Protein AF-A0A6J4HAZ3-F1 (afdb_monomer)

Secondary structure (DSSP, 8-state):
-EES-TTSTHHHHHHHHHHHTT-S-EEEE-S-GGG--PPTT--EEEEE---TT-HHHHHHHHHT------

InterPro domains:
  IPR002347 Short-chain dehydrogenase/reductase SDR [PF00106] (1-63)
  IPR036291 NAD(P)-binding domain superfamily [SSF51735] (2-64)
  IPR052184 Short-chain dehydrogenases/reductases (SDR) enzymes [PTHR45458] (1-64)

pLDDT: mean 71.29, std 10.97, range [31.86, 82.5]

Structure (mmCIF, N/CA/C/O backbone):
data_AF-A0A6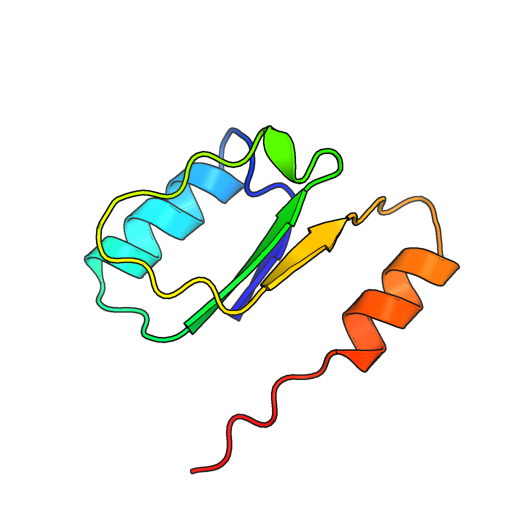J4HAZ3-F1
#
_entry.id   AF-A0A6J4HAZ3-F1
#
loop_
_atom_site.group_PDB
_atom_site.id
_atom_site.type_symbol
_atom_site.label_atom_id
_atom_site.label_alt_id
_atom_site.label_comp_id
_atom_site.label_asym_id
_atom_site.label_entity_id
_atom_site.label_seq_id
_atom_site.pdbx_PDB_ins_code
_atom_site.Cartn_x
_atom_site.Cartn_y
_atom_site.Cartn_z
_atom_site.occupancy
_atom_site.B_iso_or_equiv
_atom_site.auth_seq_id
_atom_site.auth_comp_id
_atom_site.auth_asym_id
_atom_site.auth_atom_id
_atom_site.pdbx_PDB_model_num
ATOM 1 N N . MET A 1 1 ? -6.319 -7.448 5.067 1.00 68.94 1 MET A N 1
ATOM 2 C CA . MET A 1 1 ? -6.510 -7.786 3.635 1.00 68.94 1 MET A CA 1
ATOM 3 C C . MET A 1 1 ? -5.214 -7.495 2.883 1.00 68.94 1 MET A C 1
ATOM 5 O O . MET A 1 1 ? -4.627 -6.457 3.169 1.00 68.94 1 MET A O 1
ATOM 9 N N . LEU A 1 2 ? -4.746 -8.397 2.011 1.00 76.50 2 LEU A N 1
ATOM 10 C CA . LEU A 1 2 ? -3.484 -8.249 1.267 1.00 76.50 2 LEU A CA 1
ATOM 11 C C . LEU A 1 2 ? -3.756 -7.769 -0.159 1.00 76.50 2 LEU A C 1
ATOM 13 O O . LEU A 1 2 ? -4.602 -8.339 -0.844 1.00 76.50 2 LEU A O 1
ATOM 17 N N . ILE A 1 3 ? -3.035 -6.741 -0.599 1.00 78.62 3 ILE A N 1
ATOM 18 C CA . ILE A 1 3 ? -3.132 -6.199 -1.956 1.00 78.62 3 ILE A CA 1
ATOM 19 C C . ILE A 1 3 ? -1.746 -6.214 -2.583 1.00 78.62 3 ILE A C 1
ATOM 21 O O . ILE A 1 3 ? -0.792 -5.692 -2.001 1.00 78.62 3 ILE A O 1
ATOM 25 N N . THR A 1 4 ? -1.641 -6.794 -3.777 1.00 79.12 4 THR A N 1
ATOM 26 C CA . THR A 1 4 ? -0.413 -6.801 -4.574 1.00 79.12 4 THR A CA 1
ATOM 27 C C . 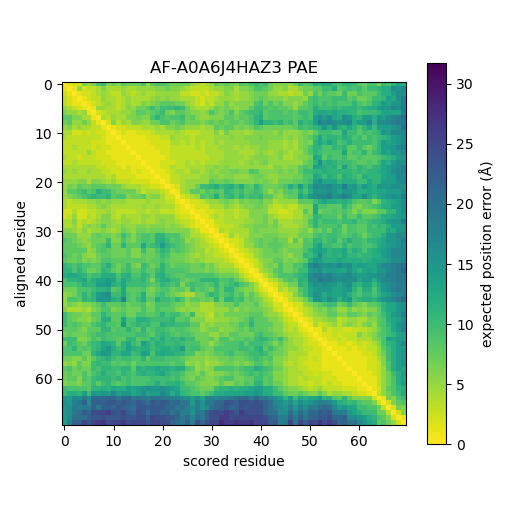THR A 1 4 ? -0.423 -5.721 -5.645 1.00 79.12 4 THR A C 1
ATOM 29 O O . THR A 1 4 ? -1.454 -5.423 -6.244 1.00 79.12 4 THR A O 1
ATOM 32 N N . GLY A 1 5 ? 0.721 -5.055 -5.832 1.00 75.31 5 GLY A N 1
ATOM 33 C CA . GLY A 1 5 ? 0.851 -3.963 -6.799 1.00 75.31 5 GLY A CA 1
ATOM 34 C C . GLY A 1 5 ? 0.091 -2.686 -6.419 1.00 75.31 5 GLY A C 1
ATOM 35 O O . GLY A 1 5 ? -0.407 -1.987 -7.298 1.00 75.31 5 GLY A O 1
ATOM 36 N N . ALA A 1 6 ? 0.020 -2.344 -5.130 1.00 76.31 6 ALA A N 1
ATOM 37 C CA . ALA A 1 6 ? -0.737 -1.189 -4.626 1.00 76.31 6 ALA A CA 1
ATOM 38 C C . ALA A 1 6 ? -0.168 0.196 -5.027 1.00 76.31 6 ALA A C 1
ATOM 40 O O . ALA A 1 6 ? -0.764 1.219 -4.714 1.00 76.31 6 ALA A O 1
ATOM 41 N N . ASN A 1 7 ? 0.951 0.235 -5.754 1.00 69.12 7 ASN A N 1
ATOM 42 C CA . ASN A 1 7 ? 1.558 1.452 -6.305 1.00 69.12 7 ASN A CA 1
ATOM 43 C C . ASN A 1 7 ? 0.770 2.038 -7.498 1.00 69.12 7 ASN A C 1
ATOM 45 O O . ASN A 1 7 ? 0.706 3.250 -7.660 1.00 69.12 7 ASN A O 1
ATOM 49 N N . ARG A 1 8 ? 0.141 1.209 -8.350 1.00 68.38 8 ARG A N 1
ATOM 50 C CA . ARG A 1 8 ? -0.522 1.708 -9.572 1.00 68.38 8 ARG A CA 1
ATOM 51 C C . ARG A 1 8 ? -1.686 0.843 -10.049 1.00 68.38 8 ARG A C 1
ATOM 53 O O . ARG A 1 8 ? -1.764 -0.344 -9.747 1.00 68.38 8 ARG A O 1
ATOM 60 N N . GLY A 1 9 ? -2.551 1.431 -10.876 1.00 79.12 9 GLY A N 1
ATOM 61 C C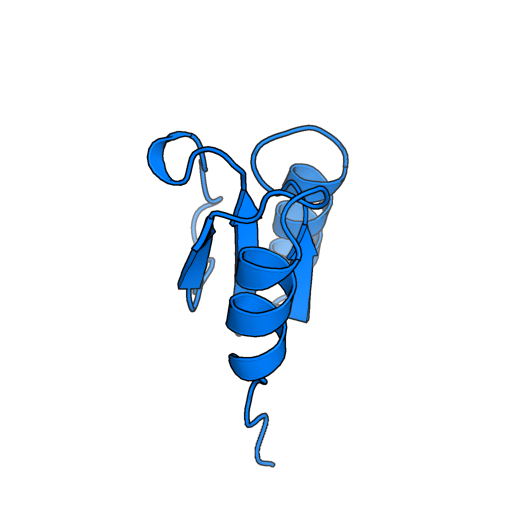A . GLY A 1 9 ? -3.644 0.724 -11.548 1.00 79.12 9 GLY A CA 1
ATOM 62 C C . GLY A 1 9 ? -4.688 0.167 -10.576 1.00 79.12 9 GLY A C 1
ATOM 63 O O . GLY A 1 9 ? -5.101 0.848 -9.641 1.00 79.12 9 GLY A O 1
ATOM 64 N N . ILE A 1 10 ? -5.112 -1.079 -10.807 1.00 74.94 10 ILE A N 1
ATOM 65 C CA . ILE A 1 10 ? -6.206 -1.728 -10.063 1.00 74.94 10 ILE A CA 1
ATOM 66 C C . ILE A 1 10 ? -5.881 -1.859 -8.571 1.00 74.94 10 ILE A C 1
ATOM 68 O O . ILE A 1 10 ? -6.773 -1.668 -7.754 1.00 74.94 10 ILE A O 1
ATOM 72 N N . GLY A 1 11 ? -4.624 -2.127 -8.200 1.00 77.19 11 GLY A N 1
ATOM 73 C CA . GLY A 1 11 ? -4.225 -2.269 -6.795 1.00 77.19 11 GLY A CA 1
ATOM 74 C C . GLY A 1 11 ? -4.396 -0.973 -5.999 1.00 77.19 11 GLY A C 1
ATOM 75 O O . GLY A 1 11 ? -4.938 -0.996 -4.896 1.00 77.19 11 GLY A O 1
ATOM 76 N N . ALA A 1 12 ? -4.004 0.161 -6.587 1.00 76.38 12 ALA A N 1
ATOM 77 C CA . ALA A 1 12 ? -4.178 1.479 -5.976 1.00 76.38 12 ALA A CA 1
ATOM 78 C C . ALA A 1 12 ? -5.665 1.842 -5.829 1.00 76.38 12 ALA A C 1
ATOM 80 O O . ALA A 1 12 ? -6.091 2.307 -4.771 1.00 76.38 12 ALA A O 1
ATOM 81 N N . GLU A 1 13 ? -6.479 1.566 -6.853 1.00 79.62 13 GLU A N 1
ATOM 82 C CA . GLU A 1 13 ? -7.916 1.842 -6.777 1.00 79.62 13 GLU A CA 1
ATOM 83 C C . GLU A 1 13 ? -8.639 0.890 -5.815 1.00 79.62 13 GLU A C 1
ATOM 85 O O . GLU A 1 13 ? -9.575 1.303 -5.136 1.00 79.62 13 GLU A O 1
ATOM 90 N N . PHE A 1 14 ? -8.165 -0.351 -5.667 1.00 81.38 14 PHE A N 1
ATOM 91 C CA . PHE A 1 14 ? -8.651 -1.272 -4.640 1.00 81.38 14 PHE A CA 1
ATOM 92 C C . PHE A 1 14 ? -8.393 -0.735 -3.239 1.00 81.38 14 PHE A C 1
ATOM 94 O O . PHE A 1 14 ? -9.321 -0.708 -2.434 1.00 81.38 14 PHE A O 1
ATOM 101 N N . VAL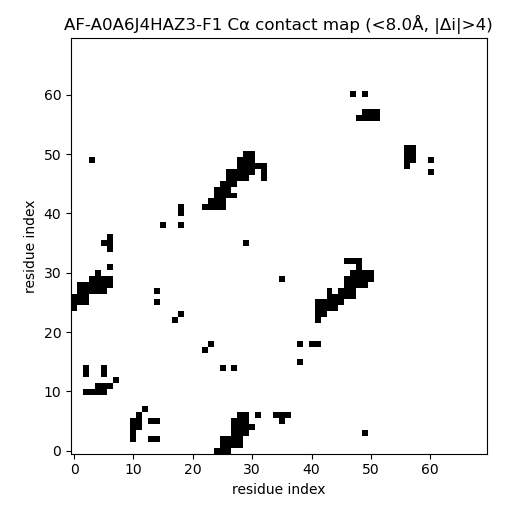 A 1 15 ? -7.168 -0.272 -2.955 1.00 78.12 15 VAL A N 1
ATOM 102 C CA . VAL A 1 15 ? -6.855 0.391 -1.680 1.00 78.12 15 VAL A CA 1
ATOM 103 C C . VAL A 1 15 ? -7.835 1.539 -1.471 1.00 78.12 15 VAL A C 1
ATOM 105 O O . VAL A 1 15 ? -8.540 1.548 -0.470 1.00 78.12 15 VAL A O 1
ATOM 108 N N . ARG A 1 16 ? -7.981 2.430 -2.457 1.00 78.81 16 ARG A N 1
ATOM 109 C CA . ARG A 1 16 ? -8.848 3.612 -2.368 1.00 78.81 16 ARG A CA 1
ATOM 110 C C . ARG A 1 16 ? -10.318 3.264 -2.106 1.00 78.81 16 ARG A C 1
ATOM 112 O O . ARG A 1 16 ? -10.955 3.889 -1.259 1.00 78.81 16 ARG A O 1
ATOM 119 N N . GLN A 1 17 ? -10.858 2.252 -2.784 1.00 82.44 17 GLN A N 1
ATOM 120 C CA . GLN A 1 17 ? -12.238 1.806 -2.581 1.00 82.44 17 GLN A CA 1
ATOM 121 C C . GLN A 1 17 ? -12.442 1.091 -1.245 1.00 82.44 17 GLN A C 1
ATOM 123 O O . GLN A 1 17 ? -13.487 1.262 -0.621 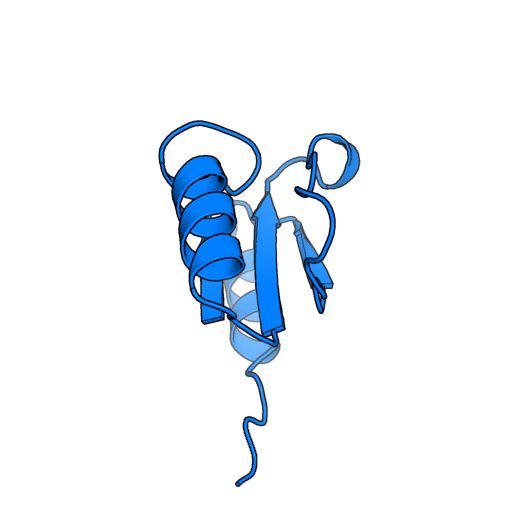1.00 82.44 17 GLN A O 1
ATOM 128 N N . LEU A 1 18 ? -11.473 0.299 -0.789 1.00 79.12 18 LEU A N 1
ATOM 129 C CA . LEU A 1 18 ? -11.548 -0.369 0.511 1.00 79.12 18 LEU A CA 1
ATOM 130 C C . LEU A 1 18 ? -11.470 0.636 1.653 1.00 79.12 18 LEU A C 1
ATOM 132 O O . LEU A 1 18 ? -12.235 0.534 2.609 1.00 79.12 18 LEU A O 1
ATOM 136 N N . THR A 1 19 ? -10.616 1.646 1.516 1.00 74.56 19 THR A N 1
ATOM 137 C CA . THR A 1 19 ? -10.573 2.796 2.419 1.00 74.56 19 THR A CA 1
ATOM 138 C C . THR A 1 19 ? -11.919 3.498 2.479 1.00 74.56 19 THR A C 1
ATOM 140 O O . THR A 1 19 ? -12.450 3.702 3.565 1.00 74.56 19 THR A O 1
ATOM 143 N N . ALA A 1 20 ? -12.510 3.813 1.322 1.00 76.69 20 ALA A N 1
ATOM 144 C CA . ALA A 1 20 ? -13.813 4.472 1.258 1.00 76.69 20 ALA A CA 1
ATOM 145 C C . ALA A 1 20 ? -14.936 3.642 1.908 1.00 76.69 20 ALA A C 1
ATOM 147 O O . ALA A 1 20 ? -15.940 4.193 2.348 1.00 76.69 20 ALA A O 1
ATOM 148 N N . ARG A 1 21 ? -14.760 2.318 1.992 1.00 79.69 21 ARG A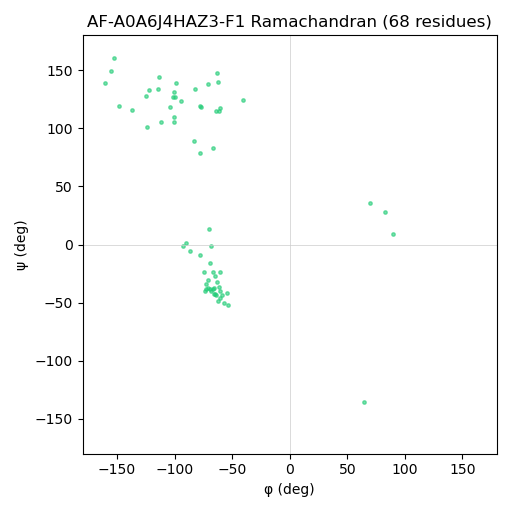 N 1
ATOM 149 C CA . ARG A 1 21 ? -15.683 1.385 2.651 1.00 79.69 21 ARG A CA 1
ATOM 150 C C . ARG A 1 21 ? -15.373 1.157 4.136 1.00 79.69 21 ARG A C 1
ATOM 152 O O . ARG A 1 21 ? -16.077 0.379 4.770 1.00 79.69 21 ARG A O 1
ATOM 159 N N . GLY A 1 22 ? -14.355 1.817 4.693 1.00 72.12 22 GLY A N 1
ATOM 160 C CA . GLY A 1 22 ? -14.001 1.721 6.110 1.00 72.12 22 GLY A CA 1
ATOM 161 C C . GLY A 1 22 ? -13.137 0.512 6.469 1.00 72.12 22 GLY A C 1
ATOM 162 O O . GLY A 1 22 ? -13.208 0.019 7.593 1.00 72.12 22 GLY A O 1
ATOM 163 N N . ALA A 1 23 ? -12.333 -0.005 5.535 1.00 71.31 23 ALA A N 1
ATOM 164 C CA . ALA A 1 23 ? -11.386 -1.069 5.853 1.00 71.31 23 ALA A CA 1
ATOM 165 C C . ALA A 1 23 ? -10.373 -0.591 6.908 1.00 71.31 23 ALA A C 1
ATOM 167 O O . ALA A 1 23 ? -9.562 0.292 6.642 1.00 71.31 23 ALA A O 1
ATOM 168 N N . GLY A 1 24 ? -10.406 -1.205 8.093 1.00 65.62 24 GLY A N 1
ATOM 169 C CA . GLY A 1 24 ? -9.566 -0.798 9.222 1.00 65.62 24 GLY A CA 1
ATOM 170 C C . GLY A 1 24 ? -8.091 -1.191 9.108 1.00 65.62 24 GLY A C 1
ATOM 171 O O . GLY A 1 24 ? -7.265 -0.550 9.736 1.00 65.62 24 GLY A O 1
ATOM 172 N N . LYS A 1 25 ? -7.736 -2.229 8.331 1.00 72.19 25 LYS A N 1
ATOM 173 C CA . LYS A 1 25 ? -6.340 -2.692 8.174 1.00 72.19 25 LYS A CA 1
ATOM 174 C C . LYS A 1 25 ? -6.054 -3.277 6.790 1.00 72.19 25 LYS A C 1
ATOM 176 O O . LYS A 1 25 ? -6.619 -4.308 6.397 1.00 72.19 25 LYS A O 1
ATOM 181 N N . ILE A 1 26 ? -5.116 -2.659 6.073 1.00 76.75 26 ILE A N 1
ATOM 182 C CA . ILE A 1 26 ? -4.676 -3.083 4.736 1.00 76.75 26 ILE A CA 1
ATOM 183 C C . ILE A 1 26 ? -3.166 -3.359 4.749 1.00 76.75 26 ILE A C 1
ATOM 185 O O . ILE A 1 26 ? -2.390 -2.552 5.258 1.00 76.75 26 ILE A O 1
ATOM 189 N N . TYR A 1 27 ? -2.765 -4.494 4.171 1.00 76.25 27 TYR A N 1
ATOM 190 C CA . TYR A 1 27 ? -1.375 -4.818 3.848 1.00 76.25 27 TYR A CA 1
ATOM 191 C C . TYR A 1 27 ? -1.173 -4.546 2.363 1.00 76.25 27 TYR A C 1
ATOM 193 O O . TYR A 1 27 ? -1.738 -5.241 1.513 1.00 76.25 27 TYR A O 1
ATOM 201 N N . ALA A 1 28 ? -0.418 -3.502 2.052 1.00 80.19 28 ALA A N 1
ATOM 202 C CA . ALA A 1 28 ? -0.162 -3.085 0.684 1.00 80.19 28 ALA A CA 1
ATOM 203 C C . ALA A 1 28 ? 1.229 -3.571 0.273 1.00 80.19 28 ALA A C 1
ATOM 205 O O . ALA A 1 28 ? 2.205 -3.308 0.962 1.00 80.19 28 ALA A O 1
ATOM 206 N N . THR A 1 29 ? 1.349 -4.276 -0.847 1.00 77.56 29 THR A N 1
ATOM 207 C CA . THR A 1 29 ? 2.658 -4.692 -1.369 1.00 77.56 29 THR A CA 1
ATOM 208 C C . THR A 1 29 ? 2.958 -3.997 -2.691 1.00 77.56 29 THR A C 1
ATOM 210 O O . THR A 1 29 ? 2.074 -3.737 -3.517 1.00 77.56 29 THR A O 1
ATOM 213 N N . THR A 1 30 ? 4.224 -3.663 -2.889 1.00 77.81 30 THR A N 1
ATOM 214 C CA . THR A 1 30 ? 4.749 -2.987 -4.076 1.00 77.81 30 THR A CA 1
ATOM 215 C C . THR A 1 30 ? 6.225 -3.326 -4.215 1.00 77.81 30 THR A C 1
ATOM 217 O O . THR A 1 30 ? 6.912 -3.485 -3.218 1.00 77.81 30 THR A O 1
ATOM 220 N N . ARG A 1 31 ? 6.748 -3.378 -5.443 1.00 75.31 31 ARG A N 1
ATOM 221 C CA . ARG A 1 31 ? 8.194 -3.553 -5.674 1.00 75.31 31 ARG A CA 1
ATOM 222 C C . ARG A 1 31 ? 9.027 -2.370 -5.171 1.00 75.31 31 ARG A C 1
ATOM 224 O O . ARG A 1 31 ? 10.184 -2.537 -4.817 1.00 75.31 31 ARG A O 1
ATOM 231 N N . HIS A 1 32 ? 8.429 -1.180 -5.122 1.00 73.31 32 HIS A N 1
ATOM 232 C CA . HIS A 1 32 ? 9.068 0.028 -4.608 1.00 73.31 32 HIS A CA 1
ATOM 233 C C . HIS A 1 32 ? 8.204 0.613 -3.500 1.00 73.31 32 HIS A C 1
ATOM 235 O O . HIS A 1 32 ? 7.184 1.248 -3.770 1.00 73.31 32 HIS A O 1
ATOM 241 N N . VAL A 1 33 ? 8.596 0.361 -2.257 1.00 69.50 33 VAL A N 1
ATOM 242 C CA . VAL A 1 33 ? 7.911 0.821 -1.038 1.00 69.50 33 VAL A CA 1
ATOM 243 C C . VAL A 1 33 ? 7.719 2.340 -1.043 1.00 69.50 33 VAL A C 1
ATOM 245 O O . VAL A 1 33 ? 6.615 2.820 -0.803 1.00 69.50 3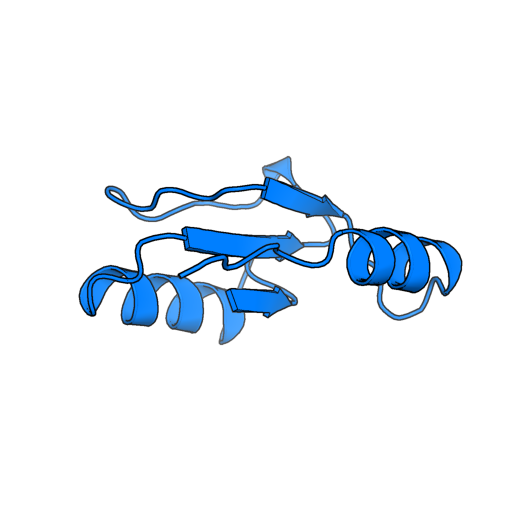3 VAL A O 1
ATOM 248 N N . ASP A 1 34 ? 8.745 3.076 -1.470 1.00 70.31 34 ASP A N 1
ATOM 249 C CA . ASP A 1 34 ? 8.765 4.547 -1.495 1.00 70.31 34 ASP A CA 1
ATOM 250 C C . ASP A 1 34 ? 7.816 5.162 -2.533 1.00 70.31 34 ASP A C 1
ATOM 252 O O . ASP A 1 34 ? 7.505 6.348 -2.485 1.00 70.31 34 ASP A O 1
ATOM 256 N N . SER A 1 35 ? 7.350 4.360 -3.494 1.00 70.19 35 SER A N 1
ATOM 257 C CA . SER A 1 35 ? 6.435 4.823 -4.546 1.00 70.19 35 SER A CA 1
ATOM 258 C C . SER A 1 35 ? 4.961 4.756 -4.149 1.00 70.19 35 SER A C 1
ATOM 260 O O . SER A 1 35 ? 4.101 5.193 -4.910 1.00 70.19 35 SER A O 1
ATOM 262 N N . ILE A 1 36 ? 4.642 4.196 -2.979 1.00 72.69 36 ILE A N 1
ATOM 263 C CA . ILE A 1 36 ? 3.257 4.065 -2.542 1.00 72.69 36 ILE A CA 1
ATOM 264 C C . ILE A 1 36 ? 2.732 5.416 -2.038 1.00 72.69 36 ILE A C 1
ATOM 266 O O . ILE A 1 36 ? 3.211 5.978 -1.057 1.00 72.69 36 ILE A O 1
ATOM 270 N N . GLN A 1 37 ? 1.703 5.936 -2.707 1.00 70.38 37 GLN A N 1
ATOM 271 C CA . GLN A 1 37 ? 0.924 7.067 -2.213 1.00 70.38 37 GLN A CA 1
ATOM 272 C C . GLN A 1 37 ? -0.373 6.542 -1.612 1.00 70.38 37 GLN A C 1
ATOM 274 O O . GLN A 1 37 ? -1.286 6.118 -2.322 1.00 70.38 37 GLN A O 1
ATOM 279 N N . LEU A 1 38 ? -0.438 6.551 -0.284 1.00 67.25 38 LEU A N 1
ATOM 280 C CA . LEU A 1 38 ? -1.622 6.115 0.441 1.00 67.25 38 LEU A CA 1
ATOM 281 C C . LEU A 1 38 ? -2.650 7.250 0.494 1.00 67.25 38 LEU A C 1
ATOM 283 O O . LEU A 1 38 ? -2.286 8.385 0.811 1.00 67.25 38 LEU A O 1
ATOM 287 N N . PRO A 1 39 ? -3.932 6.974 0.208 1.00 64.00 39 PRO A N 1
ATOM 288 C CA . PRO A 1 39 ? -4.982 7.950 0.452 1.00 64.00 39 PRO A CA 1
ATOM 289 C C . PRO A 1 39 ? -5.095 8.249 1.959 1.00 64.00 39 PRO A C 1
ATOM 291 O O . PRO A 1 39 ? -4.842 7.389 2.802 1.00 64.00 39 PRO A O 1
ATOM 294 N N . GLY A 1 40 ? -5.455 9.486 2.310 1.00 60.34 40 GLY A N 1
ATOM 295 C CA . GLY A 1 40 ? -5.616 9.896 3.708 1.00 60.34 40 GLY A CA 1
ATOM 296 C C . GLY A 1 40 ? -6.719 9.103 4.417 1.00 60.34 40 GLY A C 1
ATOM 297 O O . GLY A 1 40 ? -7.764 8.834 3.828 1.00 60.34 40 GLY A O 1
ATOM 298 N N . GLY A 1 41 ? -6.485 8.734 5.680 1.00 63.12 41 GLY A N 1
ATOM 299 C CA . GLY A 1 41 ? -7.431 7.948 6.484 1.00 63.12 41 GLY A CA 1
ATOM 300 C C . GLY A 1 41 ? -7.261 6.428 6.386 1.00 63.12 41 GLY A C 1
ATOM 301 O O . GLY A 1 41 ? -8.107 5.698 6.892 1.00 63.12 41 GLY A O 1
ATOM 302 N N . VAL A 1 42 ? -6.184 5.941 5.759 1.00 63.12 42 VAL A N 1
ATOM 303 C CA . VAL A 1 42 ? -5.823 4.514 5.767 1.00 63.12 42 VAL A CA 1
ATOM 304 C C . VAL A 1 42 ? -4.838 4.216 6.878 1.00 63.12 42 VAL A C 1
ATOM 306 O O . VAL A 1 42 ? -3.734 4.755 6.892 1.00 63.12 42 VAL A O 1
ATOM 309 N N . GLU A 1 43 ? -5.195 3.276 7.746 1.00 65.50 43 GLU A N 1
ATOM 310 C CA . GLU A 1 43 ? -4.227 2.595 8.598 1.00 65.50 43 GLU A CA 1
ATOM 311 C C . GLU A 1 43 ? -3.604 1.448 7.784 1.00 65.50 43 GLU A C 1
ATOM 313 O O . GLU A 1 43 ? -4.126 0.329 7.691 1.00 65.50 43 GLU A O 1
ATOM 318 N N . VAL A 1 44 ? -2.515 1.764 7.078 1.00 66.81 44 VAL A N 1
ATOM 319 C CA . VAL A 1 44 ? -1.703 0.733 6.428 1.00 66.81 44 VAL A CA 1
ATOM 320 C C . VAL A 1 44 ? -0.845 0.086 7.488 1.00 66.81 44 VAL A C 1
ATOM 322 O O . VAL A 1 44 ? -0.038 0.744 8.136 1.00 66.81 44 VAL A O 1
ATOM 325 N N . VAL A 1 45 ? -1.043 -1.218 7.652 1.00 63.25 45 VAL A N 1
ATOM 326 C CA . VAL A 1 45 ? -0.346 -1.986 8.683 1.00 63.25 45 VAL A CA 1
ATOM 327 C C . VAL A 1 45 ? 1.110 -2.193 8.295 1.00 63.25 45 VAL A C 1
ATOM 329 O O . VAL A 1 45 ? 1.992 -2.115 9.141 1.00 63.25 45 VAL A O 1
ATOM 332 N N . GLU A 1 46 ? 1.364 -2.452 7.013 1.00 71.00 46 GLU A N 1
ATOM 333 C CA . GLU A 1 46 ? 2.711 -2.673 6.505 1.00 71.00 46 GLU A CA 1
ATOM 334 C C . GLU A 1 46 ? 2.732 -2.466 4.990 1.00 71.00 46 GLU A C 1
ATOM 336 O O . GLU A 1 46 ? 1.812 -2.900 4.280 1.00 71.00 46 GLU A O 1
ATOM 341 N N . VAL A 1 47 ? 3.788 -1.809 4.507 1.00 69.50 47 VAL A N 1
ATOM 342 C CA . VAL A 1 47 ? 4.111 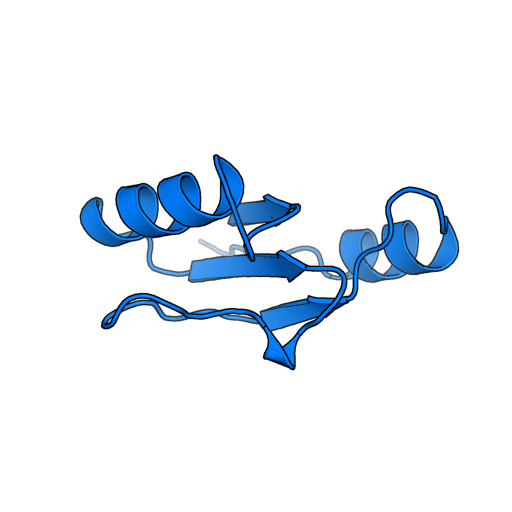-1.772 3.085 1.00 69.50 47 VAL A CA 1
ATOM 343 C C . VAL A 1 47 ? 5.275 -2.718 2.839 1.00 69.50 47 VAL A C 1
ATOM 345 O O . VAL A 1 47 ? 6.351 -2.532 3.401 1.00 69.50 47 VAL A O 1
ATOM 348 N N . LEU A 1 48 ? 5.053 -3.741 2.019 1.00 70.94 48 LEU A N 1
ATOM 349 C CA . LEU A 1 48 ? 6.030 -4.802 1.786 1.00 70.94 48 LEU A CA 1
ATOM 350 C C . LEU A 1 48 ? 6.535 -4.793 0.344 1.00 70.94 48 LEU A C 1
ATOM 352 O O . LEU A 1 48 ? 5.748 -4.717 -0.605 1.00 70.94 48 LEU A O 1
ATOM 356 N N . GLY A 1 49 ? 7.856 -4.911 0.206 1.00 74.06 49 GLY A N 1
ATOM 357 C CA . GLY A 1 49 ? 8.509 -5.307 -1.036 1.00 74.06 49 GLY A CA 1
ATOM 358 C C . GLY A 1 49 ? 8.034 -6.698 -1.433 1.00 74.06 49 GLY A C 1
ATOM 359 O O . GLY A 1 49 ? 8.232 -7.632 -0.663 1.00 74.06 49 GLY A O 1
ATOM 360 N N . LEU A 1 50 ? 7.369 -6.826 -2.580 1.00 77.31 50 LEU A N 1
ATOM 361 C CA . LEU A 1 50 ? 7.027 -8.133 -3.135 1.00 77.31 50 LEU A CA 1
ATOM 362 C C . LEU A 1 50 ? 7.291 -8.141 -4.633 1.00 77.31 50 LEU A C 1
ATOM 364 O O . LEU A 1 50 ? 6.625 -7.432 -5.398 1.00 77.31 50 LEU A O 1
ATOM 368 N N . ASP A 1 51 ? 8.237 -8.978 -5.030 1.00 75.81 51 ASP A N 1
ATOM 369 C CA . ASP A 1 51 ? 8.372 -9.465 -6.389 1.00 75.81 51 ASP A CA 1
ATOM 370 C C . ASP A 1 51 ? 7.774 -10.872 -6.501 1.00 75.81 51 ASP A C 1
ATOM 372 O O . ASP A 1 51 ? 8.108 -11.764 -5.732 1.00 75.81 51 ASP A O 1
ATOM 376 N N . ILE A 1 52 ? 6.864 -11.073 -7.454 1.00 75.69 52 ILE A N 1
ATOM 377 C CA . ILE A 1 52 ? 6.162 -12.353 -7.632 1.00 75.69 52 ILE A CA 1
ATOM 378 C C . ILE A 1 52 ? 7.025 -13.409 -8.333 1.00 75.69 52 ILE A C 1
ATOM 380 O O . ILE A 1 52 ? 6.620 -14.560 -8.447 1.00 75.69 52 ILE A O 1
ATOM 384 N N . THR A 1 53 ? 8.190 -13.018 -8.847 1.00 82.50 53 THR A N 1
ATOM 385 C CA . THR A 1 53 ? 9.179 -13.949 -9.405 1.00 82.50 53 THR A CA 1
ATOM 386 C C . THR A 1 53 ? 10.225 -14.396 -8.385 1.00 82.50 53 THR A C 1
ATOM 388 O O . THR A 1 53 ? 11.109 -15.166 -8.746 1.00 82.50 53 THR A O 1
ATOM 391 N N . ASP A 1 54 ? 10.159 -13.891 -7.152 1.00 80.38 54 ASP A N 1
ATOM 392 C CA . ASP A 1 54 ? 11.083 -14.216 -6.069 1.00 80.38 54 ASP A CA 1
ATOM 393 C C . ASP A 1 54 ? 10.344 -15.016 -4.988 1.00 80.38 54 ASP A C 1
ATOM 395 O O . ASP A 1 54 ? 9.531 -14.478 -4.228 1.00 80.38 54 ASP A O 1
ATOM 399 N N . ASP A 1 55 ? 10.614 -16.319 -4.949 1.00 82.44 55 ASP A N 1
ATOM 400 C CA . ASP A 1 55 ? 9.956 -17.246 -4.032 1.00 82.44 55 ASP A CA 1
ATOM 401 C C . ASP A 1 55 ? 10.260 -16.918 -2.560 1.00 82.44 55 ASP A C 1
ATOM 403 O O . ASP A 1 55 ? 9.367 -17.047 -1.720 1.00 82.44 55 ASP A O 1
ATOM 407 N N . ASP A 1 56 ? 11.451 -16.391 -2.245 1.00 81.31 56 ASP A N 1
ATOM 408 C CA . ASP A 1 56 ? 11.822 -16.009 -0.876 1.00 81.31 56 ASP A CA 1
ATOM 409 C C . ASP A 1 56 ? 10.973 -14.821 -0.393 1.00 81.31 56 ASP A C 1
ATOM 411 O O . ASP A 1 56 ? 10.527 -14.767 0.760 1.00 81.31 56 ASP A O 1
ATOM 415 N N . GLN A 1 57 ? 10.687 -13.867 -1.286 1.00 77.31 57 GLN A N 1
ATOM 416 C CA . GLN A 1 57 ? 9.799 -12.741 -0.979 1.00 77.31 57 GLN A CA 1
ATOM 417 C C . GLN A 1 57 ? 8.345 -13.183 -0.826 1.00 77.31 57 GLN A C 1
ATOM 419 O O . GLN A 1 57 ? 7.639 -12.688 0.060 1.00 77.31 57 GLN A O 1
ATOM 424 N N . ILE A 1 58 ? 7.891 -14.127 -1.653 1.00 79.00 58 ILE A N 1
ATOM 425 C CA . ILE A 1 58 ? 6.560 -14.721 -1.515 1.00 79.00 58 ILE A CA 1
ATOM 426 C C . ILE A 1 58 ? 6.433 -15.398 -0.150 1.00 79.00 58 ILE A C 1
ATOM 428 O O . ILE A 1 58 ? 5.440 -15.173 0.547 1.00 79.00 58 ILE A O 1
ATOM 432 N N . GLU A 1 59 ? 7.435 -16.174 0.262 1.00 80.69 59 GLU A N 1
ATOM 433 C CA . GLU A 1 59 ? 7.426 -16.875 1.544 1.00 80.69 59 GLU A CA 1
ATOM 434 C C . GLU A 1 59 ? 7.456 -15.900 2.727 1.00 80.69 59 GLU A C 1
ATOM 436 O O . GLU A 1 59 ? 6.667 -16.035 3.665 1.00 80.69 59 GLU A O 1
ATOM 441 N N . ALA A 1 60 ? 8.274 -14.846 2.653 1.00 77.69 60 ALA A N 1
ATOM 442 C CA . ALA A 1 60 ? 8.333 -13.802 3.672 1.00 77.69 60 ALA A CA 1
ATOM 443 C C . ALA A 1 60 ? 6.992 -13.064 3.845 1.00 77.69 60 ALA A C 1
ATOM 445 O O . ALA A 1 60 ? 6.578 -12.781 4.976 1.00 77.69 60 ALA A O 1
ATOM 446 N N . VAL A 1 61 ? 6.284 -12.772 2.746 1.00 74.56 61 VAL A N 1
ATOM 447 C CA . VAL A 1 61 ? 4.946 -12.155 2.778 1.00 74.56 61 VAL A CA 1
ATOM 448 C C . VAL A 1 61 ? 3.884 -13.153 3.246 1.00 74.56 61 VAL A C 1
ATOM 450 O O . VAL A 1 61 ? 2.989 -12.786 4.009 1.00 74.56 61 VAL A O 1
ATOM 453 N N . ALA A 1 62 ? 3.982 -14.421 2.847 1.00 75.44 62 ALA A N 1
ATOM 454 C CA . ALA A 1 62 ? 3.071 -15.472 3.291 1.00 75.44 62 ALA A CA 1
ATOM 455 C C . ALA A 1 62 ? 3.208 -15.752 4.795 1.00 75.44 62 ALA A C 1
ATOM 457 O O . ALA A 1 62 ? 2.199 -15.952 5.473 1.00 75.44 62 ALA A O 1
ATOM 458 N N . ALA A 1 63 ? 4.428 -15.704 5.335 1.00 75.69 63 ALA A N 1
ATOM 459 C CA . ALA A 1 63 ? 4.716 -15.847 6.760 1.00 75.69 63 ALA A CA 1
ATOM 460 C C . ALA A 1 63 ? 4.171 -14.677 7.595 1.00 75.69 63 ALA A C 1
ATOM 462 O O . ALA A 1 63 ? 3.858 -14.848 8.772 1.00 75.69 63 ALA A O 1
ATOM 463 N N . ARG A 1 64 ? 3.960 -13.507 6.980 1.00 70.06 64 ARG A N 1
ATOM 464 C CA . ARG A 1 64 ? 3.378 -12.303 7.599 1.00 70.06 64 ARG A CA 1
ATOM 465 C C . ARG A 1 64 ? 1.881 -12.419 7.936 1.00 70.06 64 ARG A C 1
ATOM 467 O O . ARG A 1 64 ? 1.239 -11.397 8.181 1.00 70.06 64 ARG A O 1
ATOM 474 N N . ARG A 1 65 ? 1.301 -13.633 7.919 1.00 53.94 65 ARG A N 1
ATOM 475 C CA . ARG A 1 65 ? -0.130 -13.888 8.157 1.00 53.94 65 ARG A CA 1
ATOM 476 C C . ARG A 1 65 ? -0.673 -13.022 9.292 1.00 53.94 65 ARG A C 1
ATOM 478 O O . ARG A 1 65 ? -0.208 -13.067 10.426 1.00 53.94 65 ARG A O 1
ATOM 485 N N . SER A 1 66 ? -1.716 -12.274 8.955 1.00 47.62 66 SER A N 1
ATOM 486 C CA . SER A 1 66 ? -2.492 -11.465 9.883 1.00 47.62 66 SER A CA 1
ATOM 487 C C . SER A 1 66 ? -3.182 -12.390 10.881 1.00 47.62 66 SER A C 1
ATOM 489 O O . SER A 1 66 ? -4.087 -13.142 10.521 1.00 47.62 66 SER A O 1
ATOM 491 N N . THR A 1 67 ? -2.806 -12.302 12.150 1.00 37.41 67 THR A N 1
ATOM 492 C CA . THR A 1 67 ? -3.709 -12.633 13.250 1.00 37.41 67 THR A CA 1
ATOM 493 C C . THR A 1 67 ? -4.834 -11.598 13.254 1.00 37.41 67 THR A C 1
ATOM 495 O O . THR A 1 67 ? -4.800 -10.598 13.963 1.00 37.41 67 THR A O 1
ATOM 498 N N . SER A 1 68 ? -5.853 -11.811 12.422 1.00 38.97 68 SER A N 1
ATOM 499 C CA . SER A 1 68 ? -7.173 -11.236 12.682 1.00 38.97 68 SER A CA 1
ATOM 500 C C . SER A 1 68 ? -7.834 -12.102 13.749 1.00 38.97 68 SER A C 1
ATOM 502 O O . SER A 1 68 ? -8.616 -12.998 13.445 1.00 38.97 68 SER A O 1
ATOM 504 N N . THR A 1 69 ? -7.432 -11.881 15.000 1.00 33.97 69 THR A N 1
ATOM 505 C CA . THR A 1 69 ? -8.176 -12.356 16.168 1.00 33.97 69 THR A CA 1
ATOM 506 C C . THR A 1 69 ? -9.457 -11.525 16.296 1.00 33.97 69 THR A C 1
ATOM 508 O O . THR A 1 69 ? -9.428 -10.319 16.048 1.00 33.97 69 THR A O 1
ATOM 511 N N . CYS A 1 70 ? -10.541 -12.240 16.610 1.00 31.86 70 CYS A N 1
ATOM 512 C CA . CYS A 1 70 ? -11.892 -11.801 16.981 1.00 31.86 70 CYS A CA 1
ATOM 513 C C . CYS A 1 70 ? -11.924 -10.528 17.840 1.00 31.86 70 CYS A C 1
ATOM 515 O O . CYS A 1 70 ? -11.092 -10.447 18.774 1.00 31.86 70 CYS A O 1
#

Organism: NCBI:txid114050

Sequence (70 aa):
MLITGANRGIGAEFVRQLTARGAGKIYATTRHVDSIQLPGGVEVVEVLGLDITDDDQIEAVAARRSTSTC

Nearest PDB structures (foldseek):
  2pfg-assembly1_A  TM=7.466E-01  e=2.613E-02  Homo sapiens
  2hrb-assembly1_A  TM=7.087E-01  e=4.853E-02  Homo sapiens
  3qvo-assembly1_A  TM=7.717E-01  e=1.674E-01  Shigella flexneri 2a str. 2457T
  3dqp-assembly1_A-2  TM=6.550E-01  e=1.034E-01  Lactococcus lactis subsp. lactis
  3oa2-assembly1_C  TM=4.788E-01  e=2.624E+00  Pseudomonas aeruginosa

Mean predicted aligned error: 8.42 Å

Foldseek 3Di:
DEAEACLDDPSVVVQVVCQVVPPAEYAYEHLDQVSHDHDPRHPYVYYARDDPVDVVSVVVVVVVDDPPDD

Radius of gyration: 11.9 Å; Cα contacts (8 Å, |Δi|>4): 97; chains: 1; bounding box: 28×27×28 Å

Solvent-accessible surface a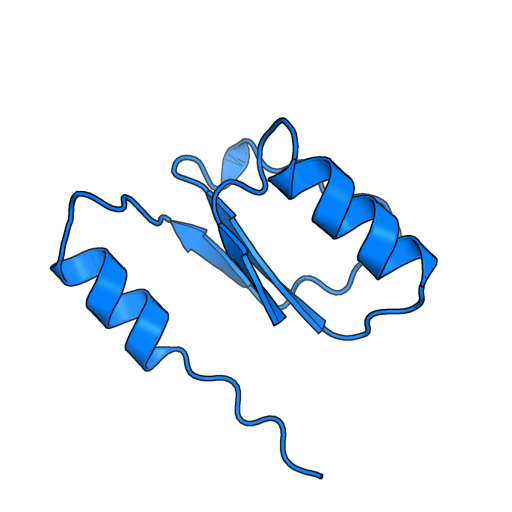rea (backbone atoms only — not comparable to full-atom values): 4217 Å² total; per-residue (Å²): 91,83,38,70,45,31,57,50,70,69,30,32,52,48,51,53,53,41,44,76,71,64,54,74,54,37,34,38,21,18,76,52,59,89,61,52,79,78,66,90,91,56,49,65,75,45,75,38,67,44,50,94,89,38,69,70,41,48,50,57,58,60,70,60,63,77,84,78,72,133